Protein AF-A0A495ZFY7-F1 (afdb_monomer_lite)

Sequence (69 aa):
RWGTDPDTVVPTEVKTAVDTLGPEQIVFGSNLPEYRPIQVINALKRLELGDDAEALIFGDNLARIYGLD

Foldseek 3Di:
DPDDQLQDAQPVVVVVCCVPPNLLVAEDDQPPPVGDSVSNLVNPVVVVPDDVSSCNHHPDSVCVVVVVD

Secondary structure (DSSP, 8-state):
-----TTT---HHHHHHHHHH-GGG------TTTS-HHHHHHHHHTT---HHHHHIIIIIHHHHHHT--

Structure (mmCIF, N/CA/C/O backbone):
data_AF-A0A495ZFY7-F1
#
_entry.id   AF-A0A495ZFY7-F1
#
loop_
_atom_site.group_PDB
_atom_site.id
_atom_site.type_symbol
_atom_site.label_atom_id
_atom_site.label_alt_id
_atom_site.label_comp_id
_atom_site.label_asym_id
_atom_site.label_entity_id
_atom_site.label_seq_id
_atom_site.pdbx_PDB_ins_code
_atom_site.Cartn_x
_atom_site.Cartn_y
_atom_site.Cartn_z
_atom_site.occupancy
_atom_site.B_iso_or_equiv
_atom_site.auth_seq_id
_atom_site.auth_comp_id
_atom_site.auth_asym_id
_atom_site.auth_atom_id
_atom_site.pdbx_PDB_model_num
ATOM 1 N N . ARG A 1 1 ? 1.521 -2.740 -24.021 1.00 47.81 1 ARG A N 1
ATOM 2 C CA . ARG A 1 1 ? 1.174 -3.316 -22.702 1.00 47.81 1 ARG A CA 1
ATOM 3 C C . ARG A 1 1 ? 1.802 -2.390 -21.675 1.00 47.81 1 ARG A C 1
ATOM 5 O O . ARG A 1 1 ? 3.020 -2.314 -21.650 1.00 47.81 1 ARG A O 1
ATOM 12 N N . TRP A 1 2 ? 1.013 -1.583 -20.971 1.00 47.31 2 TRP A N 1
ATOM 13 C CA . TRP A 1 2 ? 1.542 -0.704 -19.925 1.00 47.31 2 TRP A CA 1
ATOM 14 C C . TRP A 1 2 ? 1.642 -1.545 -18.657 1.00 47.31 2 TRP A C 1
ATOM 16 O O . TRP A 1 2 ? 0.654 -1.730 -17.959 1.00 47.31 2 TRP A O 1
ATOM 26 N N . GLY A 1 3 ? 2.792 -2.179 -18.458 1.00 62.84 3 GLY A N 1
ATOM 27 C CA . GLY A 1 3 ? 3.051 -3.013 -17.294 1.00 62.84 3 GLY A CA 1
ATOM 28 C C . GLY A 1 3 ? 4.499 -2.830 -16.901 1.00 62.84 3 GLY A C 1
ATOM 29 O O . GLY A 1 3 ? 5.391 -3.352 -17.567 1.00 62.84 3 GLY A O 1
ATOM 30 N N . THR A 1 4 ? 4.727 -2.014 -15.881 1.00 75.56 4 THR A N 1
ATOM 31 C CA . THR A 1 4 ? 6.004 -1.958 -15.178 1.00 75.56 4 THR A CA 1
ATOM 32 C C . THR A 1 4 ? 6.234 -3.318 -14.527 1.00 75.56 4 THR A C 1
ATOM 34 O O . THR A 1 4 ? 5.296 -3.912 -14.001 1.00 75.56 4 THR A O 1
ATOM 37 N N . ASP A 1 5 ? 7.459 -3.831 -14.591 1.00 90.12 5 ASP A N 1
ATOM 38 C CA . ASP A 1 5 ? 7.806 -5.103 -13.961 1.00 90.12 5 ASP A CA 1
ATOM 39 C C . ASP A 1 5 ? 7.611 -4.998 -12.433 1.00 90.12 5 ASP A C 1
ATOM 41 O O . ASP A 1 5 ? 8.337 -4.235 -11.786 1.00 90.12 5 ASP A O 1
ATOM 45 N N . PRO A 1 6 ? 6.648 -5.725 -11.829 1.00 88.12 6 PRO A N 1
ATOM 46 C CA . PRO A 1 6 ? 6.374 -5.613 -10.399 1.00 88.12 6 PRO A CA 1
ATOM 47 C C . PRO A 1 6 ? 7.554 -6.098 -9.541 1.00 88.12 6 PRO A C 1
ATOM 49 O O . PRO A 1 6 ? 7.704 -5.680 -8.390 1.00 88.12 6 PRO A O 1
ATOM 52 N N . ASP A 1 7 ? 8.441 -6.927 -10.097 1.00 91.31 7 ASP A N 1
ATOM 53 C CA . ASP A 1 7 ? 9.609 -7.421 -9.378 1.00 91.31 7 ASP A CA 1
ATOM 54 C C . ASP A 1 7 ? 10.702 -6.352 -9.235 1.00 91.31 7 ASP A C 1
ATOM 56 O O . ASP A 1 7 ? 11.550 -6.486 -8.353 1.00 91.31 7 ASP A O 1
ATOM 60 N N . THR A 1 8 ? 10.650 -5.252 -9.995 1.00 94.25 8 THR A N 1
ATOM 61 C CA . THR A 1 8 ? 11.672 -4.187 -9.958 1.00 94.25 8 THR A CA 1
ATOM 62 C C . THR A 1 8 ? 11.128 -2.763 -9.813 1.00 94.25 8 THR A C 1
ATOM 64 O O . THR A 1 8 ? 11.877 -1.870 -9.420 1.00 94.25 8 THR A O 1
ATOM 67 N N . VAL A 1 9 ? 9.840 -2.523 -10.070 1.00 93.88 9 VAL A N 1
ATOM 68 C CA . VAL A 1 9 ? 9.239 -1.182 -9.997 1.00 93.88 9 VAL A CA 1
ATOM 69 C C . VAL A 1 9 ? 9.230 -0.608 -8.575 1.00 93.88 9 VAL A C 1
ATOM 71 O O . VAL A 1 9 ? 9.002 -1.324 -7.593 1.00 93.88 9 VAL A O 1
ATOM 74 N N . VAL A 1 10 ? 9.413 0.714 -8.497 1.00 95.75 10 VAL A N 1
ATOM 75 C CA . VAL A 1 10 ? 9.108 1.559 -7.335 1.00 95.75 10 VAL A CA 1
ATOM 76 C C . VAL A 1 10 ? 7.910 2.446 -7.716 1.00 95.75 10 VAL A C 1
ATOM 78 O O . VAL A 1 10 ? 8.082 3.360 -8.524 1.00 95.75 10 VAL A O 1
ATOM 81 N N . PRO A 1 11 ? 6.690 2.166 -7.223 1.00 94.00 11 PRO A N 1
ATOM 82 C CA . PRO A 1 11 ? 5.467 2.823 -7.694 1.00 94.00 11 PRO A CA 1
ATOM 83 C C . PRO A 1 11 ? 5.246 4.174 -6.996 1.00 94.00 11 PRO A C 1
ATOM 85 O O . PRO A 1 11 ? 4.427 4.295 -6.083 1.00 94.00 11 PRO A O 1
ATOM 88 N N . THR A 1 12 ? 5.999 5.201 -7.392 1.00 95.81 12 THR A N 1
ATOM 89 C CA . THR A 1 12 ? 6.005 6.507 -6.708 1.00 95.81 12 THR A CA 1
ATOM 90 C C . THR A 1 12 ? 4.644 7.205 -6.697 1.00 95.81 12 THR A C 1
ATOM 92 O O . THR A 1 12 ? 4.357 7.958 -5.771 1.00 95.81 12 THR A O 1
ATOM 95 N N . GLU A 1 13 ? 3.771 6.913 -7.660 1.00 94.94 13 GLU A N 1
ATOM 96 C CA . GLU A 1 13 ? 2.399 7.424 -7.709 1.00 94.94 13 GLU A CA 1
ATOM 97 C C . GLU A 1 13 ? 1.568 6.959 -6.506 1.00 94.94 13 GLU A C 1
ATOM 99 O O . GLU A 1 13 ? 0.719 7.707 -6.020 1.00 94.94 13 GLU A O 1
ATOM 104 N N . VAL A 1 14 ? 1.836 5.758 -5.977 1.00 95.75 14 VAL A N 1
ATOM 105 C CA . VAL A 1 14 ? 1.166 5.274 -4.762 1.00 95.75 14 VAL A CA 1
ATOM 106 C C . VAL A 1 14 ? 1.630 6.071 -3.549 1.00 95.75 14 VAL A C 1
ATOM 108 O O . VAL A 1 14 ? 0.797 6.469 -2.739 1.00 95.75 14 VAL A O 1
ATOM 111 N N . LYS A 1 15 ? 2.927 6.393 -3.453 1.00 97.44 15 LYS A N 1
ATOM 112 C CA . LYS A 1 15 ? 3.425 7.274 -2.390 1.00 97.44 15 LYS A CA 1
ATOM 113 C C . LYS A 1 15 ? 2.747 8.644 -2.452 1.00 97.44 15 LYS A C 1
ATOM 115 O O . LYS A 1 15 ? 2.290 9.139 -1.430 1.00 97.44 15 LYS A O 1
ATOM 120 N N . THR A 1 16 ? 2.618 9.229 -3.644 1.00 98.12 16 THR A N 1
ATOM 121 C CA . THR A 1 16 ? 1.899 10.499 -3.823 1.00 98.12 16 THR A CA 1
ATOM 122 C C . THR A 1 16 ? 0.446 10.406 -3.357 1.00 98.12 16 THR A C 1
ATOM 124 O O . THR A 1 16 ? -0.034 11.326 -2.698 1.00 98.12 16 THR A O 1
ATOM 127 N N . 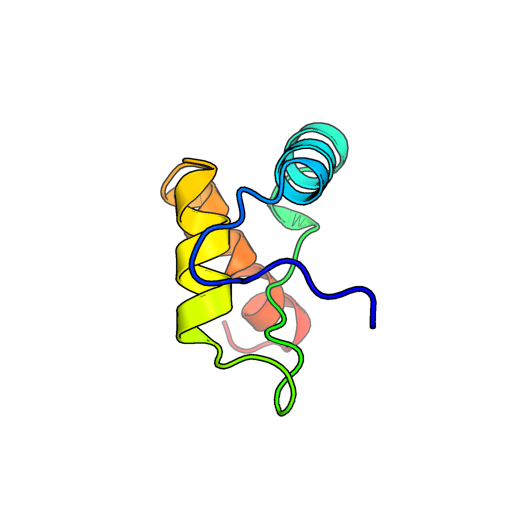ALA A 1 17 ? -0.252 9.308 -3.660 1.00 98.31 17 ALA A N 1
ATOM 128 C CA . ALA A 1 17 ? -1.621 9.099 -3.197 1.00 98.31 17 ALA A CA 1
ATOM 129 C C . ALA A 1 17 ? -1.702 9.011 -1.665 1.00 98.31 17 ALA A C 1
ATOM 131 O O . ALA A 1 17 ? -2.544 9.682 -1.075 1.00 98.31 17 ALA A O 1
ATOM 132 N N . VAL A 1 18 ? -0.799 8.260 -1.026 1.00 98.31 18 VAL A N 1
ATOM 133 C CA . VAL A 1 18 ? -0.716 8.157 0.442 1.00 98.31 18 VAL A CA 1
ATOM 134 C C . VAL A 1 18 ? -0.439 9.522 1.074 1.00 98.31 18 VAL A C 1
ATOM 136 O O . VAL A 1 18 ? -1.169 9.927 1.973 1.00 98.31 18 VAL A O 1
ATOM 139 N N . ASP A 1 19 ? 0.548 10.264 0.567 1.00 98.19 19 ASP A N 1
ATOM 140 C CA . ASP A 1 19 ? 0.916 11.588 1.088 1.00 98.19 19 ASP A CA 1
ATOM 141 C C . ASP A 1 19 ? -0.223 12.618 0.929 1.00 98.19 19 ASP A C 1
ATOM 143 O O . ASP A 1 19 ? -0.343 13.544 1.729 1.00 98.19 19 ASP A O 1
ATOM 147 N N . THR A 1 20 ? -1.053 12.480 -0.113 1.00 98.62 20 THR A N 1
ATOM 148 C CA . THR A 1 20 ? -2.120 13.444 -0.438 1.00 98.62 20 THR A CA 1
ATOM 149 C C . THR A 1 20 ? -3.443 13.122 0.254 1.00 98.62 20 THR A C 1
ATOM 151 O O . THR A 1 20 ? -4.159 14.035 0.660 1.00 98.62 20 THR A O 1
ATOM 154 N N . LEU A 1 21 ? -3.802 11.839 0.332 1.00 98.62 21 LEU A N 1
ATOM 155 C CA . LEU A 1 21 ? -5.123 11.381 0.775 1.00 98.62 21 LEU A CA 1
ATOM 156 C C . LEU A 1 21 ? -5.123 10.812 2.196 1.00 98.62 21 LEU A C 1
ATOM 158 O O . LEU A 1 21 ? -6.194 10.687 2.781 1.00 98.62 21 LEU A O 1
ATOM 162 N N . GLY A 1 22 ? -3.950 10.468 2.728 1.00 98.50 22 GLY A N 1
ATOM 163 C CA . GLY A 1 22 ? -3.809 9.693 3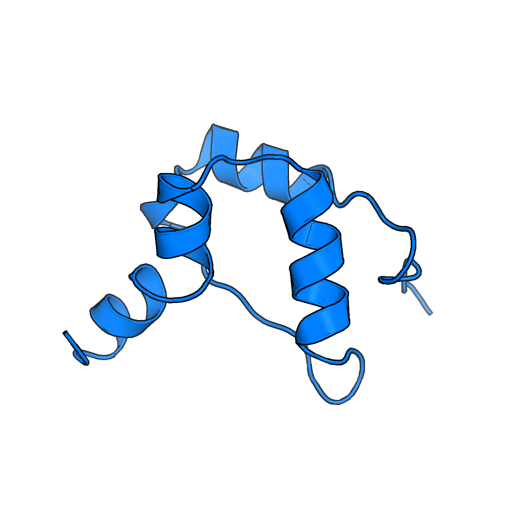.955 1.00 98.50 22 GLY A CA 1
ATOM 164 C C . GLY A 1 22 ? -3.896 8.179 3.696 1.00 98.50 22 GLY A C 1
ATOM 165 O O . GLY A 1 22 ? -4.648 7.734 2.817 1.00 98.50 22 GLY A O 1
ATOM 166 N N . PRO A 1 23 ? -3.126 7.352 4.431 1.00 98.56 23 PRO A N 1
ATOM 167 C CA . PRO A 1 23 ? -3.131 5.898 4.262 1.00 98.56 23 PRO A CA 1
ATOM 168 C C . PRO A 1 23 ? -4.502 5.265 4.537 1.00 98.56 23 PRO A C 1
ATOM 170 O O . PRO A 1 23 ? -4.815 4.228 3.966 1.00 98.56 23 PRO A O 1
ATOM 173 N N . GLU A 1 24 ? -5.362 5.891 5.342 1.00 98.56 24 GLU A N 1
ATOM 174 C CA . GLU A 1 24 ? -6.718 5.438 5.670 1.00 98.56 24 GLU A CA 1
ATOM 175 C C . GLU A 1 24 ? -7.710 5.472 4.491 1.00 98.56 24 GLU A C 1
ATOM 177 O O . GLU A 1 24 ? -8.819 4.946 4.611 1.00 98.56 24 GLU A O 1
ATOM 182 N N . GLN A 1 25 ? -7.332 6.104 3.373 1.00 98.44 25 GLN A N 1
ATOM 183 C CA . GLN A 1 25 ? -8.130 6.203 2.143 1.00 98.44 25 GLN A CA 1
ATOM 184 C C . GLN A 1 25 ? -7.656 5.249 1.034 1.00 98.44 25 GLN A C 1
ATOM 186 O O . GLN A 1 25 ? -8.197 5.266 -0.072 1.00 98.44 25 GLN A O 1
ATOM 191 N N . ILE A 1 26 ? -6.639 4.426 1.296 1.00 98.38 26 ILE A N 1
ATOM 192 C CA . ILE A 1 26 ? -5.986 3.582 0.291 1.00 98.38 26 ILE A CA 1
ATOM 193 C C . ILE A 1 26 ? -6.232 2.105 0.610 1.00 98.38 26 ILE A C 1
ATOM 195 O O . ILE A 1 26 ? -6.082 1.671 1.747 1.00 98.38 26 ILE A O 1
ATOM 199 N N . VAL A 1 27 ? -6.577 1.303 -0.400 1.00 98.12 27 VAL A N 1
ATOM 200 C CA . VAL A 1 27 ? -6.744 -0.153 -0.261 1.00 98.12 27 VAL A CA 1
ATOM 201 C C . VAL A 1 27 ? -5.830 -0.902 -1.222 1.00 98.12 27 VAL A C 1
ATOM 203 O O . VAL A 1 27 ? -5.590 -0.464 -2.348 1.00 98.12 27 VAL A O 1
ATOM 206 N N . PHE A 1 28 ? -5.334 -2.057 -0.790 1.00 97.75 28 PHE A N 1
ATOM 207 C CA . PHE A 1 28 ? -4.540 -2.944 -1.629 1.00 97.75 28 PHE A CA 1
ATOM 208 C C . PHE A 1 28 ? -5.385 -3.666 -2.691 1.00 97.75 28 PHE A C 1
ATOM 210 O O . PHE A 1 28 ? -6.451 -4.213 -2.412 1.00 97.75 28 PHE A O 1
ATOM 217 N N . GLY A 1 29 ? -4.842 -3.755 -3.908 1.00 95.69 29 GLY A N 1
ATOM 218 C CA . GLY A 1 29 ? -5.366 -4.591 -4.983 1.00 95.69 29 GLY A CA 1
ATOM 219 C C . GLY A 1 29 ? -4.238 -5.133 -5.858 1.00 95.69 29 GLY A C 1
ATOM 220 O O . GLY A 1 29 ? -3.411 -4.375 -6.354 1.00 95.69 29 GLY A O 1
ATOM 221 N N . SER A 1 30 ? -4.204 -6.452 -6.066 1.00 94.12 30 SER A N 1
ATOM 222 C CA . SER A 1 30 ? -3.151 -7.110 -6.859 1.00 94.12 30 SER A CA 1
ATOM 223 C C . SER A 1 30 ? -3.404 -7.098 -8.363 1.00 94.12 30 SER A C 1
ATOM 225 O O . SER A 1 30 ? -2.473 -7.283 -9.137 1.00 94.12 30 SER A O 1
ATOM 227 N N . ASN A 1 31 ? -4.660 -6.919 -8.783 1.00 92.00 31 ASN A N 1
ATOM 228 C CA . ASN A 1 31 ? -5.082 -7.101 -10.172 1.00 92.00 31 ASN A CA 1
ATOM 229 C C . ASN A 1 31 ? -4.797 -8.521 -10.725 1.00 92.00 31 ASN A C 1
ATOM 231 O O . ASN A 1 31 ? -4.453 -8.693 -11.895 1.00 92.00 31 ASN A O 1
ATOM 235 N N . LEU A 1 32 ? -4.929 -9.560 -9.889 1.00 93.06 32 LEU A N 1
ATOM 236 C CA . LEU A 1 32 ? -4.903 -10.958 -10.339 1.00 93.06 32 LEU A CA 1
ATOM 237 C C . LEU A 1 32 ? -5.995 -11.177 -11.419 1.00 93.06 32 LEU A C 1
ATOM 239 O O . LEU A 1 32 ? -7.128 -10.742 -11.207 1.00 93.06 32 LEU A O 1
ATOM 243 N N . PRO A 1 33 ? -5.703 -11.839 -12.560 1.00 92.94 33 PRO A N 1
ATOM 244 C CA . PRO A 1 33 ? -4.563 -12.726 -12.823 1.00 92.94 33 PRO A CA 1
ATOM 245 C C . PRO A 1 33 ? -3.279 -12.076 -13.361 1.00 92.94 33 PRO A C 1
ATOM 247 O O . PRO A 1 33 ? -2.299 -12.796 -13.521 1.00 92.94 33 PRO A O 1
ATOM 250 N N . GLU A 1 34 ? -3.252 -10.768 -13.640 1.00 91.19 34 GLU A N 1
ATOM 251 C CA . GLU A 1 34 ? -2.097 -10.119 -14.290 1.00 91.19 34 GLU A CA 1
ATOM 252 C C . GLU A 1 34 ? -0.853 -10.107 -13.389 1.00 91.19 34 GLU A C 1
ATOM 254 O O . GLU A 1 34 ? 0.247 -10.390 -13.861 1.00 91.19 34 GLU A O 1
ATOM 259 N N . TYR A 1 35 ? -1.024 -9.846 -12.087 1.00 91.06 35 TYR A N 1
ATOM 260 C CA . TYR A 1 35 ? 0.072 -9.853 -11.116 1.00 91.06 35 TYR A CA 1
ATOM 261 C C . TYR A 1 35 ? -0.249 -10.728 -9.909 1.00 91.06 35 TYR A C 1
ATOM 263 O O . TYR A 1 35 ? -1.378 -10.756 -9.408 1.00 91.06 35 TYR A O 1
ATOM 271 N N . ARG A 1 36 ? 0.762 -11.442 -9.397 1.00 94.31 36 ARG A N 1
ATOM 272 C CA . ARG A 1 36 ? 0.600 -12.166 -8.133 1.00 94.31 36 ARG A CA 1
ATOM 273 C C . ARG A 1 36 ? 0.588 -11.176 -6.966 1.00 94.31 36 ARG A C 1
ATOM 275 O O . ARG A 1 36 ? 1.430 -10.278 -6.949 1.00 94.31 36 ARG A O 1
ATOM 282 N N . PRO A 1 37 ? -0.264 -11.380 -5.942 1.00 96.06 37 PRO A N 1
ATOM 283 C CA . PRO A 1 37 ? -0.327 -10.491 -4.782 1.00 96.06 37 PRO A CA 1
ATOM 284 C C . PRO A 1 37 ? 1.036 -10.196 -4.153 1.00 96.06 37 PRO A C 1
ATOM 286 O O . PRO A 1 37 ? 1.339 -9.042 -3.880 1.00 96.06 37 PRO A O 1
ATOM 289 N N . ILE A 1 38 ? 1.893 -11.213 -4.014 1.00 96.62 38 ILE A N 1
ATOM 290 C CA . ILE A 1 38 ? 3.225 -11.049 -3.418 1.00 96.62 38 ILE A CA 1
ATOM 291 C C . ILE A 1 38 ? 4.138 -10.102 -4.213 1.00 96.62 38 ILE A C 1
ATOM 293 O O . ILE A 1 38 ? 4.918 -9.373 -3.610 1.00 96.62 38 ILE A O 1
ATOM 297 N N . GLN A 1 39 ? 4.023 -10.060 -5.545 1.00 95.88 39 GLN A N 1
ATOM 298 C CA . GLN A 1 39 ? 4.834 -9.164 -6.376 1.00 95.88 39 GLN A CA 1
ATOM 299 C C . GLN A 1 39 ? 4.420 -7.706 -6.148 1.00 95.88 39 GLN A C 1
ATOM 301 O O . GLN A 1 39 ? 5.268 -6.838 -5.965 1.00 95.88 39 GLN A O 1
ATOM 306 N N . VAL A 1 40 ? 3.110 -7.449 -6.072 1.00 96.06 40 VAL A N 1
ATOM 307 C CA . VAL A 1 40 ? 2.571 -6.105 -5.821 1.00 96.06 40 VAL A CA 1
ATOM 308 C C . VAL A 1 40 ? 2.862 -5.649 -4.389 1.00 96.06 40 VAL A C 1
ATOM 310 O O . VAL A 1 40 ? 3.272 -4.510 -4.189 1.00 96.06 40 VAL A O 1
ATOM 313 N N . ILE A 1 41 ? 2.735 -6.541 -3.398 1.00 97.38 41 ILE A N 1
ATOM 314 C CA . ILE A 1 41 ? 3.126 -6.257 -2.006 1.00 97.38 41 ILE A CA 1
ATOM 315 C C . ILE A 1 41 ? 4.605 -5.862 -1.942 1.00 97.38 41 ILE A C 1
ATOM 317 O O . ILE A 1 41 ? 4.936 -4.835 -1.359 1.00 97.38 41 ILE A O 1
ATOM 321 N N . ASN A 1 42 ? 5.494 -6.628 -2.581 1.00 97.19 42 ASN A N 1
ATOM 322 C CA . ASN A 1 42 ? 6.924 -6.320 -2.589 1.00 97.19 42 ASN A CA 1
ATOM 323 C C . ASN A 1 42 ? 7.234 -4.984 -3.282 1.00 97.19 42 ASN A C 1
ATOM 325 O O . ASN A 1 42 ? 8.116 -4.264 -2.823 1.00 97.19 42 ASN A O 1
ATOM 329 N N . ALA A 1 43 ? 6.512 -4.626 -4.349 1.00 96.25 43 ALA A N 1
ATOM 330 C CA . ALA A 1 43 ? 6.649 -3.320 -4.992 1.00 96.25 43 ALA A CA 1
ATOM 331 C C . ALA A 1 43 ? 6.240 -2.165 -4.074 1.00 96.25 43 ALA A C 1
ATOM 333 O O . ALA A 1 43 ? 6.943 -1.159 -4.010 1.00 96.25 43 ALA A O 1
ATOM 334 N N . LEU A 1 44 ? 5.144 -2.322 -3.330 1.00 97.25 44 LEU A N 1
ATOM 335 C CA . LEU A 1 44 ? 4.6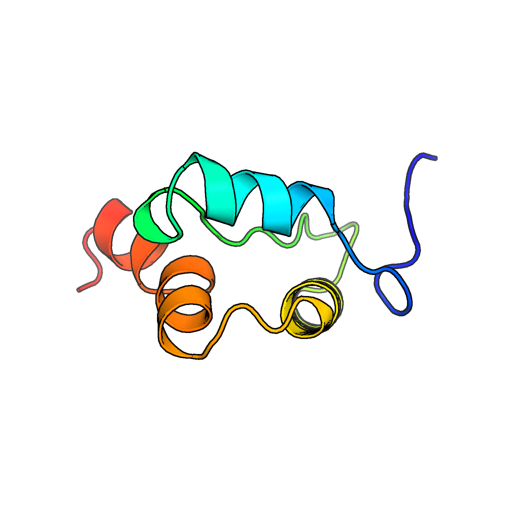78 -1.317 -2.375 1.00 97.25 44 LEU A CA 1
ATOM 336 C C . LEU A 1 44 ? 5.627 -1.171 -1.180 1.00 97.25 44 LEU A C 1
ATOM 338 O O . LEU A 1 44 ? 5.925 -0.047 -0.791 1.00 97.25 44 LEU A O 1
ATOM 342 N N . LYS A 1 45 ? 6.195 -2.272 -0.672 1.00 97.62 45 LYS A N 1
ATOM 343 C CA . LYS A 1 45 ? 7.174 -2.246 0.431 1.00 97.62 4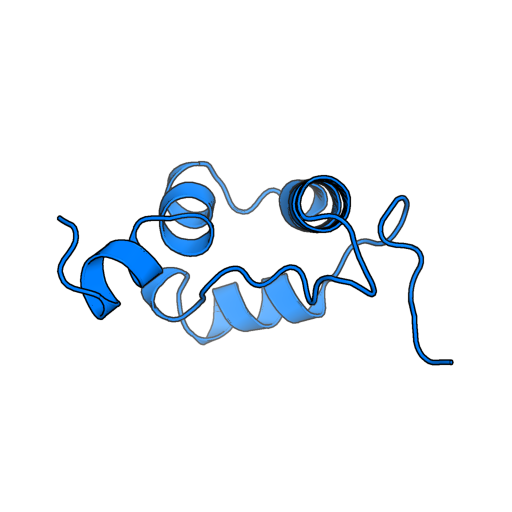5 LYS A CA 1
ATOM 344 C C . LYS A 1 45 ? 8.458 -1.474 0.115 1.00 97.62 45 LYS A C 1
ATOM 346 O O . LYS A 1 45 ? 9.111 -0.979 1.025 1.00 97.62 45 LYS A O 1
ATOM 351 N N . ARG A 1 46 ? 8.817 -1.310 -1.165 1.00 97.81 46 ARG A N 1
ATOM 352 C CA . ARG A 1 46 ? 9.955 -0.459 -1.580 1.00 97.81 46 ARG A CA 1
ATOM 353 C C . ARG A 1 46 ? 9.718 1.031 -1.333 1.00 97.81 46 ARG A C 1
ATOM 355 O O . ARG A 1 46 ? 10.666 1.801 -1.425 1.00 97.81 46 ARG A O 1
ATOM 362 N N . LEU A 1 47 ? 8.474 1.442 -1.084 1.00 97.50 47 LEU A N 1
ATOM 363 C CA . LEU A 1 47 ? 8.139 2.828 -0.764 1.00 97.50 47 LEU A CA 1
ATOM 364 C C . LEU A 1 47 ? 8.404 3.183 0.701 1.00 97.50 47 LEU A C 1
ATOM 366 O O . LEU A 1 47 ? 8.355 4.369 1.018 1.00 97.50 47 LEU A O 1
ATOM 370 N N . GLU A 1 48 ? 8.654 2.188 1.564 1.00 97.75 48 GLU A N 1
ATOM 371 C CA . GLU A 1 48 ? 8.955 2.381 2.989 1.00 97.75 48 GLU A CA 1
ATOM 372 C C . GLU A 1 48 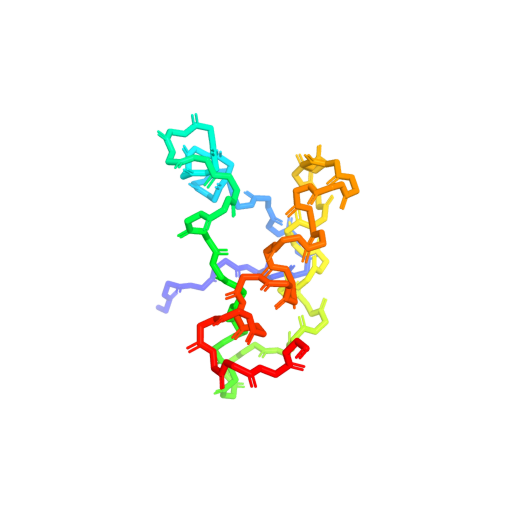? 7.919 3.290 3.682 1.00 97.75 48 GLU A C 1
ATOM 374 O O . GLU A 1 48 ? 8.258 4.267 4.346 1.00 97.75 48 GLU A O 1
ATOM 379 N N . LEU A 1 49 ? 6.625 2.985 3.501 1.00 97.69 49 LEU A N 1
ATOM 380 C CA . LEU A 1 49 ? 5.514 3.809 4.010 1.00 97.69 49 LEU A CA 1
ATOM 381 C C . LEU A 1 49 ? 5.378 3.768 5.544 1.00 97.69 49 LEU A C 1
ATOM 383 O O . LEU A 1 49 ? 4.693 4.615 6.118 1.00 97.69 49 LEU A O 1
ATOM 387 N N . GLY A 1 50 ? 6.039 2.807 6.195 1.00 98.00 50 GLY A N 1
ATOM 388 C CA . GLY A 1 50 ? 5.974 2.555 7.633 1.00 98.00 50 GLY A CA 1
ATOM 389 C C . GLY A 1 50 ? 4.897 1.534 8.010 1.00 98.00 50 GLY A C 1
ATOM 390 O O . GLY A 1 50 ? 3.890 1.393 7.317 1.00 98.00 50 GLY A O 1
ATOM 391 N N . ASP A 1 51 ? 5.116 0.833 9.125 1.00 98.12 51 ASP A N 1
ATOM 392 C CA . ASP A 1 51 ? 4.301 -0.319 9.543 1.00 98.12 51 ASP A CA 1
ATOM 393 C C . ASP A 1 51 ? 2.810 0.026 9.703 1.00 98.12 51 ASP A C 1
ATOM 395 O O . ASP A 1 51 ? 1.954 -0.713 9.218 1.00 98.12 51 ASP A O 1
ATOM 399 N N . ASP A 1 52 ? 2.494 1.176 10.309 1.00 98.38 52 ASP A N 1
ATOM 400 C CA . ASP A 1 52 ? 1.108 1.614 10.526 1.00 98.38 52 ASP A CA 1
ATOM 401 C C . ASP A 1 52 ? 0.375 1.885 9.200 1.00 98.38 52 ASP A C 1
ATOM 403 O O . ASP A 1 52 ? -0.779 1.494 9.016 1.00 98.38 52 ASP A O 1
ATOM 407 N N . ALA A 1 53 ? 1.047 2.533 8.243 1.00 98.50 53 ALA A N 1
ATOM 408 C CA . ALA A 1 53 ? 0.470 2.811 6.931 1.00 98.50 53 ALA A CA 1
ATOM 409 C C . ALA A 1 53 ? 0.297 1.522 6.114 1.00 98.50 53 ALA A C 1
ATOM 411 O O . ALA A 1 53 ? -0.721 1.341 5.445 1.00 98.50 53 ALA A O 1
ATOM 412 N N . GLU A 1 54 ? 1.270 0.611 6.178 1.00 98.50 54 GLU A N 1
ATOM 413 C CA . GLU A 1 54 ? 1.189 -0.684 5.506 1.00 98.50 54 GLU A CA 1
ATOM 414 C C . GLU A 1 54 ? 0.064 -1.562 6.072 1.00 98.50 54 GLU A C 1
ATOM 416 O O . GLU A 1 54 ? -0.655 -2.183 5.288 1.00 98.50 54 GLU A O 1
ATOM 421 N N . ALA A 1 55 ? -0.146 -1.581 7.393 1.00 98.44 55 ALA A N 1
ATOM 422 C CA . ALA A 1 55 ? -1.249 -2.311 8.024 1.00 98.44 55 ALA A CA 1
ATOM 423 C C . ALA A 1 55 ? -2.619 -1.824 7.520 1.00 98.44 55 ALA A C 1
ATOM 425 O O . ALA A 1 55 ? -3.435 -2.628 7.051 1.00 98.44 55 ALA A O 1
ATOM 426 N N . LEU A 1 56 ? -2.816 -0.498 7.490 1.00 98.69 56 LEU A N 1
ATOM 427 C CA . LEU A 1 56 ? -4.020 0.127 6.940 1.00 98.69 56 LEU A CA 1
ATOM 428 C C . LEU A 1 56 ? -4.271 -0.295 5.488 1.00 98.69 56 LEU A C 1
ATOM 430 O O . LEU A 1 56 ? -5.367 -0.741 5.143 1.00 98.69 56 LEU A O 1
ATOM 434 N N . ILE A 1 57 ? -3.250 -0.180 4.637 1.00 98.50 57 ILE A N 1
ATOM 435 C CA . ILE A 1 57 ? -3.368 -0.410 3.193 1.00 98.50 57 ILE A CA 1
ATOM 436 C C . ILE A 1 57 ? -3.583 -1.891 2.867 1.00 98.50 57 ILE A C 1
ATOM 438 O O . ILE A 1 57 ? -4.387 -2.218 1.986 1.00 98.50 57 ILE A O 1
ATOM 442 N N . PHE A 1 58 ? -2.864 -2.794 3.539 1.00 98.00 58 PHE A N 1
ATOM 443 C CA . PHE A 1 58 ? -2.892 -4.223 3.226 1.00 98.00 58 PHE A CA 1
ATOM 444 C C . PHE A 1 58 ? -4.069 -4.976 3.843 1.00 98.00 58 PHE A C 1
ATOM 446 O O . PHE A 1 58 ? -4.393 -6.059 3.350 1.00 98.00 58 PHE A O 1
ATOM 453 N N . GLY A 1 59 ? -4.718 -4.433 4.874 1.00 97.38 59 GLY A N 1
ATOM 454 C CA . GLY A 1 59 ? -5.793 -5.140 5.564 1.00 97.38 59 GLY A CA 1
ATOM 455 C C . GLY A 1 59 ? -6.848 -4.224 6.157 1.00 97.38 59 GLY A C 1
ATOM 456 O O . GLY A 1 59 ? -8.011 -4.308 5.756 1.00 97.38 59 GLY A O 1
ATOM 457 N N . ASP A 1 60 ? -6.457 -3.358 7.089 1.00 98.44 60 ASP A N 1
ATOM 458 C CA . ASP A 1 60 ? -7.410 -2.778 8.043 1.00 98.44 60 ASP A CA 1
ATOM 459 C C . ASP A 1 60 ? -8.450 -1.877 7.366 1.00 98.44 60 ASP A C 1
ATOM 461 O O . ASP A 1 60 ? -9.627 -1.899 7.723 1.00 98.44 60 ASP A O 1
ATOM 465 N N . ASN A 1 61 ? -8.070 -1.133 6.320 1.00 98.56 61 ASN A N 1
ATOM 466 C CA . ASN A 1 61 ? -9.034 -0.318 5.580 1.00 98.56 61 ASN A CA 1
ATOM 467 C C . ASN A 1 61 ? -10.112 -1.170 4.909 1.00 98.56 61 ASN A C 1
ATOM 469 O O . ASN A 1 61 ? -11.286 -0.798 4.914 1.00 98.56 61 ASN A O 1
ATOM 473 N N . LEU A 1 62 ? -9.724 -2.303 4.323 1.00 97.81 62 LEU A N 1
ATOM 474 C CA . LEU A 1 62 ? -10.653 -3.177 3.619 1.00 97.81 62 LEU A CA 1
ATOM 475 C 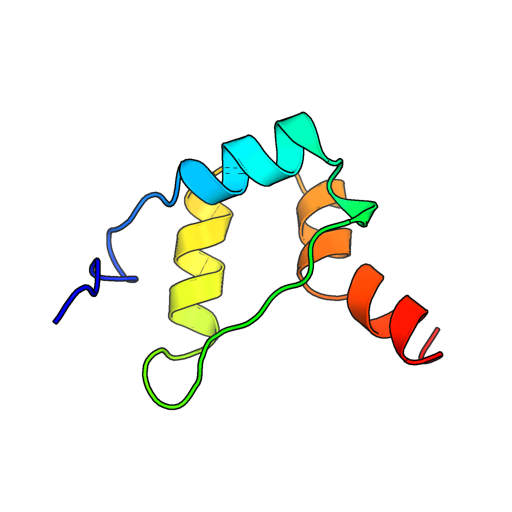C . LEU A 1 62 ? -11.512 -3.983 4.605 1.00 97.81 62 LEU A C 1
ATOM 477 O O . LEU A 1 62 ? -12.702 -4.167 4.352 1.00 97.81 62 LEU A O 1
ATOM 481 N N . ALA A 1 63 ? -10.933 -4.402 5.736 1.00 98.25 63 ALA A N 1
ATOM 482 C CA . ALA A 1 63 ? -11.653 -5.039 6.836 1.00 98.25 63 ALA A CA 1
ATOM 483 C C . ALA A 1 63 ? -12.768 -4.121 7.370 1.00 98.25 63 ALA A C 1
ATOM 485 O O . ALA A 1 63 ? -13.937 -4.519 7.366 1.00 98.25 63 ALA A O 1
ATOM 486 N N . ARG A 1 64 ? -12.447 -2.846 7.629 1.00 98.00 64 ARG A N 1
ATOM 487 C CA . ARG A 1 64 ? -13.410 -1.820 8.050 1.00 98.00 64 ARG A CA 1
ATOM 488 C C . ARG A 1 64 ? -14.521 -1.583 7.029 1.00 98.00 64 ARG A C 1
ATOM 490 O O . ARG A 1 64 ? -15.687 -1.476 7.402 1.00 98.00 64 ARG A O 1
ATOM 497 N N . ILE A 1 65 ? -14.186 -1.499 5.737 1.00 97.81 65 ILE A N 1
ATOM 498 C CA . ILE A 1 65 ? -15.173 -1.301 4.656 1.00 97.81 65 ILE A CA 1
ATOM 499 C C . ILE A 1 65 ? -16.153 -2.477 4.575 1.00 97.81 65 ILE A C 1
ATOM 501 O O . ILE A 1 65 ? -17.340 -2.271 4.317 1.00 97.81 65 ILE A O 1
ATOM 505 N N . TYR A 1 66 ? -15.671 -3.701 4.795 1.00 97.75 66 TYR A N 1
ATOM 506 C CA . TYR A 1 66 ? -16.490 -4.909 4.727 1.00 97.75 66 TYR A CA 1
ATOM 507 C C . TYR A 1 66 ? -17.099 -5.342 6.067 1.00 97.75 66 TYR A C 1
ATOM 509 O O . TYR A 1 66 ? -17.874 -6.298 6.080 1.00 97.75 66 TYR A O 1
ATOM 517 N N . GLY A 1 67 ? -16.807 -4.644 7.169 1.00 97.69 67 GLY A N 1
ATOM 518 C CA . GLY A 1 67 ? -17.306 -4.982 8.503 1.00 97.69 67 GLY A CA 1
ATOM 519 C C . GLY A 1 67 ? -16.753 -6.308 9.031 1.00 97.69 67 GLY A C 1
ATOM 520 O O . GLY A 1 67 ? -17.521 -7.127 9.532 1.00 97.69 67 GLY A O 1
ATOM 521 N N . LEU A 1 68 ? -15.448 -6.541 8.854 1.00 95.56 68 LEU A N 1
ATOM 522 C CA . LEU A 1 68 ? -14.743 -7.768 9.259 1.00 95.56 68 LEU A CA 1
ATOM 523 C C . LEU A 1 68 ? -13.933 -7.615 10.562 1.00 95.56 68 LEU A C 1
ATOM 525 O O . LEU A 1 68 ? -13.220 -8.551 10.929 1.00 95.56 68 LEU A O 1
ATOM 529 N N . ASP A 1 69 ? -14.040 -6.457 11.214 1.00 72.75 69 ASP A N 1
ATOM 530 C CA . ASP A 1 69 ? -13.324 -6.074 12.440 1.00 72.75 69 ASP A CA 1
ATOM 531 C C . ASP A 1 69 ? -13.954 -6.672 13.713 1.00 72.75 69 ASP A C 1
ATOM 533 O O . ASP A 1 69 ? -15.206 -6.756 13.788 1.00 72.75 69 ASP A O 1
#

Radius of gyration: 12.22 Å; chains: 1; bounding box: 29×26×35 Å

pLDDT: mean 93.97, std 9.98, range [47.31, 98.69]